Protein AF-A0A2M8NQS9-F1 (afdb_monomer)

Solvent-accessible surface area (backbone atoms only — not comparable to full-atom values): 5616 Å² total; per-residue (Å²): 144,87,84,71,62,87,77,41,72,65,44,53,52,51,52,51,52,52,49,50,63,75,65,52,62,80,73,72,82,76,81,69,52,68,70,58,50,53,51,52,46,49,50,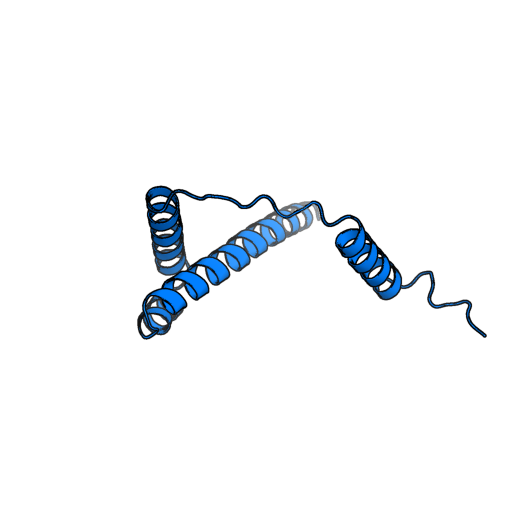23,48,52,51,33,46,72,78,32,59,68,57,43,56,58,44,61,77,44,60,72,68,59,29,47,52,54,31,43,53,50,42,54,52,50,55,50,50,55,56,54,51,59,58,53,57,58,64,64,74,78,113

Structure (mmCIF, N/CA/C/O backbone):
data_AF-A0A2M8NQS9-F1
#
_entry.id   AF-A0A2M8NQS9-F1
#
loop_
_atom_site.group_PDB
_atom_site.id
_atom_site.type_symbol
_atom_site.label_atom_id
_atom_site.label_alt_id
_atom_site.label_comp_id
_atom_site.label_asym_id
_atom_site.label_entity_id
_atom_site.label_seq_id
_atom_site.pdbx_PDB_ins_code
_atom_site.Cartn_x
_atom_site.Cartn_y
_atom_site.Cartn_z
_atom_site.occupancy
_atom_site.B_iso_or_equiv
_atom_site.auth_seq_id
_atom_site.auth_comp_id
_atom_site.auth_asym_id
_atom_site.auth_atom_id
_atom_site.pdbx_PDB_model_num
ATOM 1 N N . MET A 1 1 ? 40.570 21.398 6.635 1.00 43.56 1 MET A N 1
ATOM 2 C CA . MET A 1 1 ? 40.363 20.157 7.417 1.00 43.56 1 MET A CA 1
ATOM 3 C C . MET A 1 1 ? 39.078 19.507 6.910 1.00 43.56 1 MET A C 1
ATOM 5 O O . MET A 1 1 ? 38.037 19.619 7.532 1.00 43.56 1 MET A O 1
ATOM 9 N N . THR A 1 2 ? 39.137 18.954 5.698 1.00 51.22 2 THR A N 1
ATOM 10 C CA . THR A 1 2 ? 37.984 18.629 4.830 1.00 51.22 2 THR A CA 1
ATOM 11 C C . THR A 1 2 ? 38.305 17.380 4.001 1.00 51.22 2 THR A C 1
ATOM 13 O O . THR A 1 2 ? 38.151 17.372 2.789 1.00 51.22 2 THR A O 1
ATOM 16 N N . LEU A 1 3 ? 38.866 16.339 4.626 1.00 51.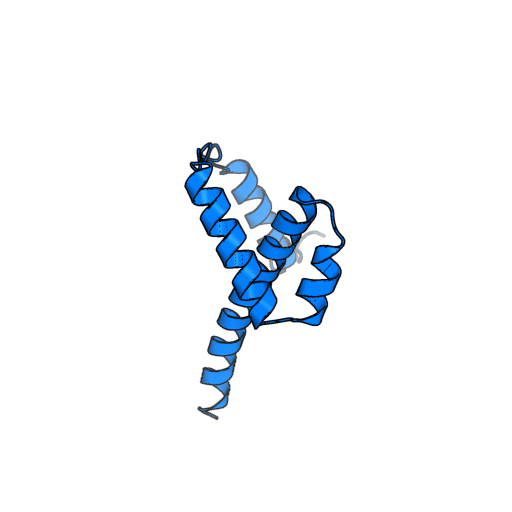41 3 LEU A N 1
ATOM 17 C CA . LEU A 1 3 ? 39.425 15.190 3.891 1.00 51.41 3 LEU A CA 1
ATOM 18 C C . LEU A 1 3 ? 39.050 13.820 4.482 1.00 51.41 3 LEU A C 1
ATOM 20 O O . LEU A 1 3 ? 39.809 12.869 4.358 1.00 51.41 3 LEU A O 1
ATOM 24 N N . GLN A 1 4 ? 37.872 13.688 5.103 1.00 58.41 4 GLN A N 1
ATOM 25 C CA . GLN A 1 4 ? 37.335 12.361 5.470 1.00 58.41 4 GLN A CA 1
ATOM 26 C C . GLN A 1 4 ? 35.877 12.108 5.066 1.00 58.41 4 GLN A C 1
ATOM 28 O O . GLN A 1 4 ? 35.431 10.967 5.119 1.00 58.41 4 GLN A O 1
ATOM 33 N N . LEU A 1 5 ? 35.134 13.121 4.608 1.00 57.31 5 LEU A N 1
ATOM 34 C CA . LEU A 1 5 ? 33.713 12.950 4.273 1.00 57.31 5 LEU A CA 1
ATOM 35 C C . LEU A 1 5 ? 33.471 12.321 2.892 1.00 57.31 5 LEU A C 1
ATOM 37 O O . LEU A 1 5 ? 32.386 11.816 2.651 1.00 57.31 5 LEU A O 1
ATOM 41 N N . GLN A 1 6 ? 34.463 12.291 1.998 1.00 59.38 6 GLN A N 1
ATOM 42 C CA . GLN A 1 6 ? 34.264 11.840 0.609 1.00 59.38 6 GLN A CA 1
ATOM 43 C C . GLN A 1 6 ? 34.060 10.319 0.455 1.00 59.38 6 GLN A C 1
ATOM 45 O O . GLN A 1 6 ? 33.666 9.861 -0.614 1.00 59.38 6 GLN A O 1
ATOM 50 N N . HIS A 1 7 ? 34.304 9.527 1.507 1.00 64.75 7 HIS A N 1
ATOM 51 C CA . HIS A 1 7 ? 34.215 8.060 1.461 1.00 64.75 7 HIS A CA 1
ATOM 52 C C . HIS A 1 7 ? 33.152 7.463 2.393 1.00 64.75 7 HIS A C 1
ATOM 54 O O . HIS A 1 7 ? 33.110 6.245 2.570 1.00 64.75 7 HIS A O 1
ATOM 60 N N . THR A 1 8 ? 32.281 8.281 2.987 1.00 82.75 8 THR A N 1
ATOM 61 C CA . THR A 1 8 ? 31.153 7.756 3.763 1.00 82.75 8 THR A CA 1
ATOM 62 C C . THR A 1 8 ? 30.006 7.348 2.838 1.00 82.75 8 THR A C 1
ATOM 64 O O . THR A 1 8 ? 29.856 7.844 1.719 1.00 82.75 8 THR A O 1
ATOM 67 N N . TRP A 1 9 ? 29.169 6.421 3.305 1.00 87.44 9 TRP A N 1
ATOM 68 C CA . TRP A 1 9 ? 27.948 6.037 2.595 1.00 87.44 9 TRP A CA 1
ATOM 69 C C . TRP A 1 9 ? 26.982 7.225 2.447 1.00 87.44 9 TRP A C 1
ATOM 71 O O . TRP A 1 9 ? 26.309 7.326 1.426 1.00 87.44 9 TRP A O 1
ATOM 81 N N . GLU A 1 10 ? 26.972 8.146 3.416 1.00 84.00 10 GLU A N 1
ATOM 82 C CA . GLU A 1 10 ? 26.166 9.373 3.404 1.00 84.00 10 GLU A CA 1
ATOM 83 C C . GLU A 1 10 ? 26.519 10.269 2.221 1.00 84.00 10 GLU A C 1
ATOM 85 O O . GLU A 1 10 ? 25.627 10.743 1.523 1.00 84.00 10 GLU A O 1
ATOM 90 N N . TYR A 1 11 ? 27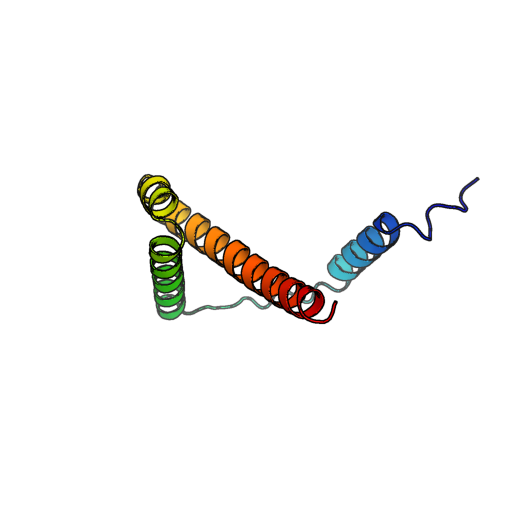.815 10.457 1.952 1.00 86.19 11 TYR A N 1
ATOM 91 C CA . TYR A 1 11 ? 28.261 11.265 0.822 1.00 86.19 11 TYR A CA 1
ATOM 92 C C . TYR A 1 11 ? 27.827 10.646 -0.506 1.00 86.19 11 TYR A C 1
ATOM 94 O O . TYR A 1 11 ? 27.265 11.342 -1.343 1.00 86.19 11 TYR A O 1
ATOM 102 N N . ARG A 1 12 ? 27.975 9.322 -0.666 1.00 87.62 12 ARG A N 1
ATOM 103 C CA . ARG A 1 12 ? 27.495 8.626 -1.873 1.00 87.62 12 ARG A CA 1
ATOM 104 C C . ARG A 1 12 ? 25.984 8.753 -2.057 1.00 87.62 12 ARG A C 1
ATOM 106 O O . ARG A 1 12 ? 25.539 8.979 -3.175 1.00 87.62 12 ARG A O 1
ATOM 113 N N . LEU A 1 13 ? 25.204 8.631 -0.978 1.00 84.81 13 LEU A N 1
ATOM 114 C CA . LEU A 1 13 ? 23.752 8.821 -1.036 1.00 84.81 13 LEU A CA 1
ATOM 115 C C . LEU A 1 13 ? 23.384 10.251 -1.428 1.00 84.81 13 LEU A C 1
ATOM 117 O O . LEU A 1 13 ? 22.495 10.435 -2.253 1.00 84.81 13 LEU A O 1
ATOM 121 N N . MET A 1 14 ? 24.070 11.250 -0.868 1.00 86.06 14 MET A N 1
ATOM 122 C CA . MET A 1 14 ? 23.820 12.651 -1.194 1.00 86.06 14 MET A CA 1
ATOM 123 C C . MET A 1 14 ? 24.161 12.945 -2.659 1.00 86.06 14 MET A C 1
ATOM 125 O O . MET A 1 14 ? 23.364 13.567 -3.354 1.00 86.06 14 MET A O 1
ATOM 129 N N . THR A 1 15 ? 25.293 12.431 -3.153 1.00 89.38 15 THR A N 1
ATOM 130 C CA . THR A 1 15 ? 25.690 12.564 -4.562 1.00 89.38 15 THR A CA 1
ATOM 131 C C . THR A 1 15 ? 24.683 11.900 -5.498 1.00 89.38 15 THR A C 1
ATOM 133 O O . THR A 1 15 ? 24.274 12.524 -6.469 1.00 89.38 15 THR A O 1
ATOM 136 N N . TRP A 1 16 ? 24.221 10.681 -5.200 1.00 88.44 16 TRP A N 1
ATOM 137 C CA . TRP A 1 16 ? 23.196 10.023 -6.018 1.00 88.44 16 TRP A CA 1
ATOM 138 C C . TRP A 1 16 ? 21.846 10.739 -5.973 1.00 88.44 16 TRP A C 1
ATOM 140 O O . TRP A 1 16 ? 21.159 10.798 -6.988 1.00 88.44 16 TRP A O 1
ATOM 150 N N . ALA A 1 17 ? 21.455 11.294 -4.823 1.00 85.25 17 ALA A N 1
ATOM 151 C CA . ALA A 1 17 ? 20.225 12.071 -4.710 1.00 85.25 17 ALA A CA 1
ATOM 152 C C . ALA A 1 17 ? 20.293 13.358 -5.548 1.00 85.25 17 ALA A C 1
ATOM 154 O O . ALA A 1 17 ? 19.337 13.683 -6.250 1.00 85.25 17 ALA A O 1
ATOM 155 N N . GLU A 1 18 ? 21.426 14.064 -5.508 1.00 87.94 18 GLU A N 1
ATOM 156 C CA . GLU A 1 18 ? 21.663 15.265 -6.312 1.00 87.94 18 GLU A CA 1
ATOM 157 C C . GLU A 1 18 ? 21.701 14.940 -7.811 1.00 87.94 18 GLU A C 1
ATOM 159 O O . GLU A 1 18 ? 21.021 15.592 -8.604 1.00 87.94 18 GLU A O 1
ATOM 164 N N . GLU A 1 19 ? 22.414 13.879 -8.193 1.00 86.94 19 GLU A N 1
ATOM 165 C CA . GLU A 1 19 ? 22.482 13.387 -9.569 1.00 86.94 19 GLU A CA 1
ATOM 166 C C . GLU A 1 19 ? 21.099 12.984 -10.096 1.00 86.94 19 GLU A C 1
ATOM 168 O O . GLU A 1 19 ? 20.743 13.336 -11.218 1.00 86.94 19 GLU A O 1
ATOM 173 N N . ALA A 1 20 ? 20.284 12.296 -9.293 1.00 82.94 20 ALA A N 1
ATOM 174 C CA . ALA A 1 20 ? 18.923 11.920 -9.666 1.00 82.94 20 ALA A CA 1
ATOM 175 C C . ALA A 1 20 ? 18.000 13.136 -9.826 1.00 82.94 20 ALA A C 1
ATOM 177 O O . ALA A 1 20 ? 17.119 13.115 -10.681 1.00 82.94 20 ALA A O 1
ATOM 178 N N . LEU A 1 21 ? 18.194 14.194 -9.031 1.00 83.25 21 LEU A N 1
ATOM 179 C CA . LEU A 1 21 ? 17.423 15.432 -9.143 1.00 83.25 21 LEU A CA 1
ATOM 180 C C . LEU A 1 21 ? 17.793 16.210 -10.414 1.00 83.25 21 LEU A C 1
ATOM 182 O O . LEU A 1 21 ? 16.918 16.738 -11.095 1.00 83.25 21 LEU A O 1
ATOM 186 N N . GLN A 1 22 ? 19.087 16.266 -10.740 1.00 86.19 22 GLN A N 1
ATOM 187 C CA . GLN A 1 22 ? 19.608 16.951 -11.927 1.00 86.19 22 GLN A CA 1
ATOM 188 C C . GLN A 1 22 ? 19.280 16.196 -13.219 1.00 86.19 22 GLN A C 1
ATOM 190 O O . GLN A 1 22 ? 18.919 16.809 -14.221 1.00 86.19 22 GLN A O 1
ATOM 195 N N . ASN A 1 23 ? 19.363 14.865 -13.178 1.00 81.56 23 ASN A N 1
ATOM 196 C CA . ASN A 1 23 ? 19.022 13.975 -14.285 1.00 81.56 23 ASN A CA 1
ATOM 197 C C . ASN A 1 23 ? 17.570 13.509 -14.240 1.00 81.56 23 ASN A C 1
ATOM 199 O O . ASN A 1 23 ? 17.227 12.545 -14.930 1.00 81.56 23 ASN A O 1
ATOM 203 N N . ALA A 1 24 ? 16.723 14.150 -13.429 1.00 73.50 24 ALA A N 1
ATOM 204 C CA . ALA A 1 24 ? 15.306 13.853 -13.401 1.00 73.50 24 ALA A CA 1
ATOM 205 C C . ALA A 1 24 ? 14.758 14.110 -14.805 1.00 73.50 24 ALA A C 1
ATOM 207 O O . ALA A 1 24 ? 14.463 15.242 -15.193 1.00 73.50 24 ALA A O 1
ATOM 208 N N . LEU A 1 25 ? 14.648 13.034 -15.586 1.00 68.44 25 LEU A N 1
ATOM 209 C CA . LEU A 1 25 ? 13.893 13.039 -16.820 1.00 68.44 25 LEU A CA 1
ATOM 210 C C . LEU A 1 25 ? 12.517 13.612 -16.473 1.00 68.44 25 LEU A C 1
ATOM 212 O O . LEU A 1 25 ? 12.009 13.301 -15.387 1.00 68.44 25 LEU A O 1
ATOM 216 N N . PRO A 1 26 ? 11.909 14.439 -17.345 1.00 69.38 26 PRO A N 1
ATOM 217 C CA . PRO A 1 26 ? 10.531 14.856 -17.141 1.00 69.38 26 PRO A CA 1
ATOM 218 C C . PRO A 1 26 ? 9.738 13.593 -16.832 1.00 69.38 26 PRO A C 1
ATOM 220 O O . PRO A 1 26 ? 9.722 12.675 -17.658 1.00 69.38 26 PRO A O 1
ATOM 223 N N . MET A 1 27 ? 9.203 13.500 -15.603 1.00 62.62 27 MET A N 1
ATOM 224 C CA . MET A 1 27 ? 8.465 12.311 -15.198 1.00 62.62 27 MET A CA 1
ATOM 225 C C . MET A 1 27 ? 7.423 12.114 -16.285 1.00 62.62 27 MET A C 1
ATOM 227 O O . MET A 1 27 ? 6.645 13.047 -16.519 1.00 62.62 27 MET A O 1
ATOM 231 N N . PRO A 1 28 ? 7.435 10.977 -17.004 1.00 67.00 28 PRO A N 1
ATOM 232 C CA . PRO A 1 28 ? 6.416 10.749 -18.000 1.00 67.00 28 PRO A CA 1
ATOM 233 C C . PRO A 1 28 ? 5.095 10.953 -17.275 1.00 67.00 28 PRO A C 1
ATOM 235 O O . PRO A 1 28 ? 4.888 10.395 -16.195 1.00 67.00 28 PRO A O 1
ATOM 238 N N . HIS A 1 29 ? 4.237 11.819 -17.811 1.00 64.88 29 HIS A N 1
ATOM 239 C CA . HIS A 1 29 ? 2.872 11.898 -17.331 1.00 64.88 29 HIS A CA 1
ATOM 240 C C . HIS A 1 29 ? 2.262 10.536 -17.642 1.00 64.88 29 HIS A C 1
ATOM 242 O O . HIS A 1 29 ? 1.823 10.282 -18.763 1.00 64.88 29 HIS A O 1
ATOM 248 N N . ILE A 1 30 ? 2.344 9.619 -16.675 1.00 69.56 30 ILE A N 1
ATOM 249 C CA . ILE A 1 30 ? 1.798 8.281 -16.808 1.00 69.56 30 ILE A CA 1
ATOM 250 C C . ILE A 1 30 ? 0.293 8.476 -16.800 1.00 69.56 30 ILE A C 1
ATOM 252 O O . ILE A 1 30 ? -0.336 8.606 -15.751 1.00 69.56 30 ILE A O 1
ATOM 256 N N . HIS A 1 31 ? -0.277 8.541 -17.996 1.00 69.56 31 HIS A N 1
ATOM 257 C CA . HIS A 1 31 ? -1.711 8.510 -18.181 1.00 69.56 31 HIS A CA 1
ATOM 258 C C . HIS A 1 31 ? -2.150 7.058 -17.987 1.00 69.56 31 HIS A C 1
ATOM 260 O O . HIS A 1 31 ? -2.333 6.301 -18.938 1.00 69.56 31 HIS A O 1
ATOM 266 N N . ALA A 1 32 ? -2.224 6.636 -16.727 1.00 72.81 32 ALA A N 1
ATOM 267 C CA . ALA A 1 32 ? -2.815 5.356 -16.394 1.00 72.81 32 ALA A CA 1
ATOM 268 C C . ALA A 1 32 ? -4.321 5.473 -16.634 1.00 72.81 32 ALA A C 1
ATOM 270 O O . ALA A 1 32 ? -4.976 6.363 -16.091 1.00 72.81 32 ALA A O 1
ATOM 271 N N . ASP A 1 33 ? -4.859 4.602 -17.485 1.00 87.56 33 ASP A N 1
ATOM 272 C CA . ASP A 1 33 ? -6.303 4.495 -17.652 1.00 87.56 33 ASP A CA 1
ATOM 273 C C . ASP A 1 33 ? -6.953 4.220 -16.285 1.00 87.56 33 ASP A C 1
ATOM 275 O O . ASP A 1 33 ? -6.465 3.394 -15.507 1.00 87.56 33 ASP A O 1
ATOM 279 N N . ASN A 1 34 ? -8.056 4.910 -15.990 1.00 88.31 34 ASN A N 1
ATOM 280 C CA . ASN A 1 34 ? -8.771 4.768 -14.723 1.00 88.31 34 ASN A CA 1
ATOM 281 C C . ASN A 1 34 ? -9.197 3.313 -14.483 1.00 88.31 34 ASN A C 1
ATOM 283 O O . ASN A 1 34 ? -9.168 2.853 -13.343 1.00 88.31 34 ASN A O 1
ATOM 287 N N . SER A 1 35 ? -9.513 2.565 -15.549 1.00 90.88 35 SER A N 1
ATOM 288 C CA . SER A 1 35 ? -9.849 1.140 -15.436 1.00 90.88 35 SER A CA 1
ATOM 289 C C . SER A 1 35 ? -8.666 0.305 -14.922 1.00 90.88 35 SER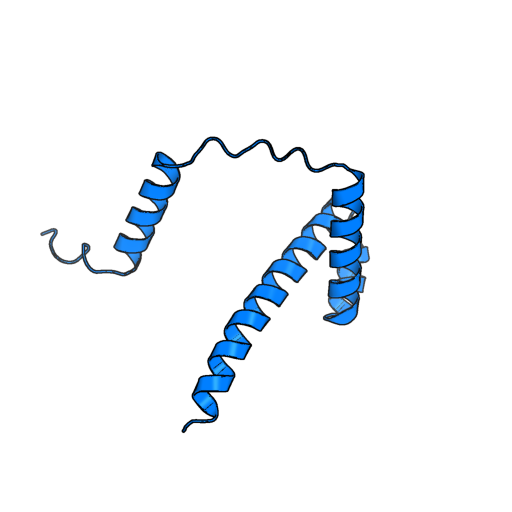 A C 1
ATOM 291 O O . SER A 1 35 ? -8.825 -0.530 -14.030 1.00 90.88 35 SER A O 1
ATOM 293 N N . ILE A 1 36 ? -7.457 0.587 -15.417 1.00 91.94 36 ILE A N 1
ATOM 294 C CA . ILE A 1 36 ? -6.219 -0.074 -14.998 1.00 91.94 36 ILE A CA 1
ATOM 295 C C . ILE A 1 36 ? -5.899 0.290 -13.546 1.00 91.94 36 ILE A C 1
ATOM 297 O O . ILE A 1 36 ? -5.518 -0.582 -12.764 1.00 91.94 36 ILE A O 1
ATOM 301 N N . LEU A 1 37 ? -6.094 1.556 -13.161 1.00 92.06 37 LEU A N 1
ATOM 302 C CA . LEU A 1 37 ? -5.897 2.006 -11.782 1.00 92.06 37 LEU A CA 1
ATOM 303 C C . LEU A 1 37 ? -6.850 1.310 -10.808 1.00 92.06 37 LEU A C 1
ATOM 305 O O . LEU A 1 37 ? -6.415 0.866 -9.745 1.00 92.06 37 LEU A O 1
ATOM 309 N N . ASP A 1 38 ? -8.128 1.176 -11.157 1.00 94.12 38 ASP A N 1
ATOM 310 C CA . ASP A 1 38 ? -9.094 0.483 -10.306 1.00 94.12 38 ASP A CA 1
ATOM 311 C C . ASP A 1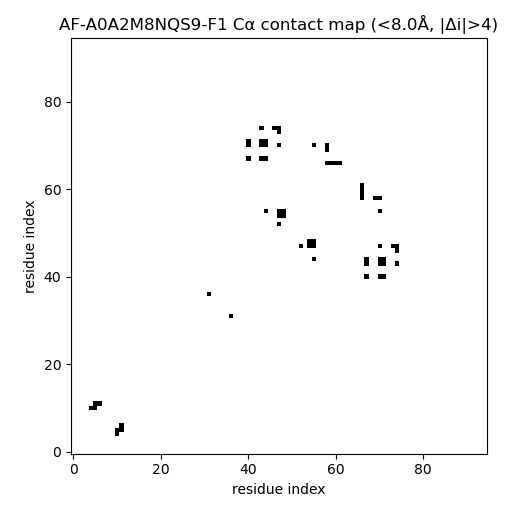 38 ? -8.740 -1.004 -10.145 1.00 94.12 38 ASP A C 1
ATOM 313 O O . ASP A 1 38 ? -8.771 -1.517 -9.023 1.00 94.12 38 ASP A O 1
ATOM 317 N N . ILE A 1 39 ? -8.310 -1.678 -11.219 1.00 95.81 39 ILE A N 1
ATOM 318 C CA . ILE A 1 39 ? -7.812 -3.064 -11.157 1.00 95.81 39 ILE A CA 1
ATOM 319 C C . ILE A 1 39 ? -6.582 -3.159 -10.242 1.00 95.81 39 ILE A C 1
ATOM 321 O O . ILE A 1 39 ? -6.516 -4.041 -9.382 1.00 95.81 39 ILE A O 1
ATOM 325 N N . ALA A 1 40 ? -5.625 -2.236 -10.372 1.00 95.69 40 ALA A N 1
ATOM 326 C CA . ALA A 1 40 ? -4.416 -2.216 -9.551 1.00 95.69 40 ALA A CA 1
ATOM 327 C C . ALA A 1 40 ? -4.729 -1.987 -8.061 1.00 95.69 40 ALA A C 1
ATOM 329 O O . ALA A 1 40 ? -4.199 -2.688 -7.194 1.00 95.69 40 ALA A O 1
ATOM 330 N N . TYR A 1 41 ? -5.631 -1.055 -7.739 1.00 96.94 41 TYR A N 1
ATOM 331 C CA . TYR A 1 41 ? -6.054 -0.821 -6.357 1.00 96.94 41 TYR A CA 1
ATOM 332 C C . TYR A 1 41 ? -6.848 -1.992 -5.779 1.00 96.94 41 TYR A C 1
ATOM 334 O O . TYR A 1 41 ? -6.696 -2.300 -4.592 1.00 96.94 41 TYR A O 1
ATOM 342 N N . GLN A 1 42 ? -7.663 -2.663 -6.594 1.00 97.50 42 GLN A N 1
ATOM 343 C CA . GLN A 1 42 ? -8.371 -3.867 -6.175 1.00 97.50 42 GLN A CA 1
ATOM 344 C C . GLN A 1 42 ? -7.383 -4.993 -5.852 1.00 97.50 42 GLN A C 1
ATOM 346 O O . GLN A 1 42 ? -7.456 -5.570 -4.767 1.00 97.50 42 GLN A O 1
ATOM 351 N N . HIS A 1 43 ? -6.384 -5.215 -6.709 1.00 97.88 43 HIS A N 1
ATOM 352 C CA . HIS A 1 43 ? -5.304 -6.160 -6.435 1.00 97.88 43 HIS A CA 1
ATOM 353 C C . HIS A 1 43 ? -4.587 -5.837 -5.114 1.00 97.88 43 HIS A C 1
ATOM 355 O O . HIS A 1 43 ? -4.438 -6.709 -4.257 1.00 97.88 43 HIS A O 1
ATOM 361 N N . CYS A 1 44 ? -4.228 -4.568 -4.884 1.00 98.06 44 CYS A N 1
ATOM 362 C CA . CYS A 1 44 ? -3.588 -4.156 -3.632 1.00 98.06 44 CYS A CA 1
ATOM 363 C C . CYS A 1 44 ? -4.471 -4.432 -2.404 1.00 98.06 44 CYS A C 1
ATOM 365 O O . CYS A 1 44 ? -3.985 -4.809 -1.333 1.00 98.06 44 CYS A O 1
ATOM 367 N N . SER A 1 45 ? -5.784 -4.250 -2.548 1.00 97.62 45 SER A N 1
ATOM 368 C CA . SER A 1 45 ? -6.761 -4.549 -1.506 1.00 97.62 45 SER A CA 1
ATOM 369 C C . SER A 1 45 ? -6.797 -6.041 -1.165 1.00 97.62 45 SER A C 1
ATOM 371 O O . SER A 1 45 ? -6.805 -6.392 0.018 1.00 97.62 45 SER A O 1
ATOM 373 N N . ASP A 1 46 ? -6.768 -6.909 -2.175 1.00 98.00 46 ASP A N 1
ATOM 374 C CA . ASP A 1 46 ? -6.811 -8.362 -1.999 1.00 98.00 46 ASP A CA 1
ATOM 375 C C . ASP A 1 46 ? -5.517 -8.906 -1.381 1.00 98.00 46 ASP A C 1
ATOM 377 O O . ASP A 1 46 ? -5.572 -9.687 -0.428 1.00 98.00 46 ASP A O 1
ATOM 381 N N . VAL A 1 47 ? -4.358 -8.412 -1.826 1.00 97.62 47 VAL A N 1
ATOM 382 C CA . VAL A 1 47 ? -3.055 -8.734 -1.220 1.00 97.62 47 VAL A CA 1
ATOM 383 C C . VAL A 1 47 ? -3.025 -8.279 0.239 1.00 97.62 47 VAL A C 1
ATOM 385 O O . VAL A 1 47 ? -2.696 -9.060 1.130 1.00 97.62 47 VAL A O 1
ATOM 388 N N . THR A 1 48 ? -3.461 -7.050 0.531 1.00 97.94 48 THR A N 1
ATOM 389 C CA . THR A 1 48 ? -3.516 -6.559 1.918 1.00 97.94 48 THR A CA 1
ATOM 390 C C . THR A 1 48 ? -4.394 -7.454 2.798 1.00 97.94 48 THR A C 1
ATOM 392 O O . THR A 1 48 ? -4.010 -7.795 3.917 1.00 97.94 48 THR A O 1
ATOM 395 N N . LYS A 1 49 ? -5.563 -7.871 2.294 1.00 97.69 49 LYS A N 1
ATOM 396 C CA . LYS A 1 49 ? -6.477 -8.781 3.000 1.00 97.69 49 LYS A CA 1
ATOM 397 C C . LYS A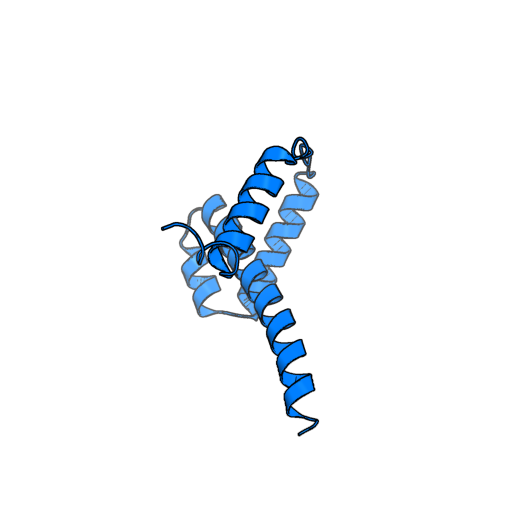 1 49 ? -5.838 -10.142 3.280 1.00 97.69 49 LYS A C 1
ATOM 399 O O . LYS A 1 49 ? -6.093 -10.709 4.341 1.00 97.69 49 LYS A O 1
ATOM 404 N N . HIS A 1 50 ? -5.042 -10.650 2.340 1.00 97.31 50 HIS A N 1
ATOM 405 C CA . HIS A 1 50 ? -4.348 -11.928 2.459 1.00 97.31 50 HIS A CA 1
ATOM 406 C C . HIS A 1 50 ? -3.200 -11.876 3.479 1.00 97.31 50 HIS A C 1
ATOM 408 O O . HIS A 1 50 ? -3.110 -12.751 4.334 1.00 97.31 50 HIS A O 1
ATOM 414 N N . HIS A 1 51 ? -2.366 -10.832 3.436 1.00 96.31 51 HIS A N 1
ATOM 415 C CA . HIS A 1 51 ? -1.159 -10.739 4.267 1.00 96.31 51 HIS A CA 1
ATOM 416 C C . HIS A 1 51 ? -1.394 -10.139 5.662 1.00 96.31 51 HIS A C 1
ATOM 418 O O . HIS A 1 51 ? -0.646 -10.447 6.587 1.00 96.31 51 HIS A O 1
ATOM 424 N N . SER A 1 52 ? -2.424 -9.304 5.859 1.00 96.75 52 SER A N 1
ATOM 425 C CA . SER A 1 52 ? -2.738 -8.750 7.182 1.00 96.75 52 SER A CA 1
ATOM 426 C C . SER A 1 52 ? -4.216 -8.413 7.357 1.00 96.75 52 SER A C 1
ATOM 428 O O . SER A 1 52 ? -4.702 -7.333 7.010 1.00 96.75 52 SER A O 1
ATOM 430 N N . ARG A 1 53 ? -4.947 -9.328 8.004 1.00 95.94 53 ARG A N 1
ATOM 431 C CA . ARG A 1 53 ? -6.376 -9.155 8.302 1.00 95.94 53 ARG A CA 1
ATOM 432 C C . ARG A 1 53 ? -6.645 -7.958 9.221 1.00 95.94 53 ARG A C 1
ATOM 434 O O . ARG A 1 53 ? -7.602 -7.222 8.990 1.00 95.94 53 ARG A O 1
ATOM 441 N N . THR A 1 54 ? -5.796 -7.730 10.225 1.00 97.19 54 THR A N 1
ATOM 442 C CA . THR A 1 54 ? -5.934 -6.601 11.162 1.00 97.19 54 THR A CA 1
ATOM 443 C C . THR A 1 54 ? -5.730 -5.265 10.454 1.00 97.19 54 THR A C 1
ATOM 445 O O . THR A 1 54 ? -6.555 -4.363 10.595 1.00 97.19 54 THR A O 1
ATOM 448 N N . PHE A 1 55 ? -4.684 -5.147 9.631 1.00 97.25 55 PHE A N 1
ATOM 449 C CA . PHE A 1 55 ? -4.424 -3.923 8.874 1.00 97.25 55 PHE A CA 1
ATOM 450 C C . PHE A 1 55 ? -5.491 -3.675 7.801 1.00 97.25 55 PHE A C 1
ATOM 452 O O . PHE A 1 55 ? -5.918 -2.539 7.585 1.00 97.25 55 PHE A O 1
ATOM 459 N N . TYR A 1 56 ? -5.996 -4.735 7.163 1.00 97.75 56 TYR A N 1
ATOM 460 C CA . TYR A 1 56 ? -7.099 -4.636 6.212 1.00 97.75 56 TYR A CA 1
ATOM 461 C C . TYR A 1 56 ? -8.369 -4.048 6.848 1.00 97.75 56 TYR A C 1
ATOM 463 O O . TYR A 1 56 ? -9.003 -3.173 6.250 1.00 97.75 56 TYR A O 1
ATOM 471 N N . ILE A 1 57 ? -8.715 -4.487 8.06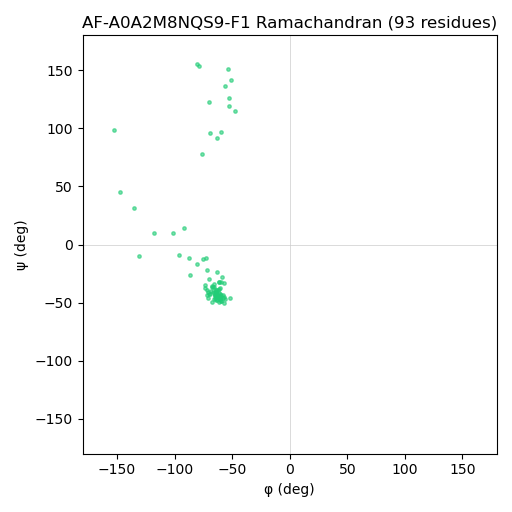4 1.00 98.12 57 ILE A N 1
ATOM 472 C CA . ILE A 1 57 ? -9.860 -3.963 8.823 1.00 98.12 57 ILE A CA 1
ATOM 473 C C . ILE A 1 57 ? -9.603 -2.512 9.248 1.00 98.12 57 ILE A C 1
ATOM 475 O O . ILE A 1 57 ? -10.437 -1.650 8.977 1.00 98.12 57 ILE A O 1
ATOM 479 N N . ALA A 1 58 ? -8.440 -2.219 9.840 1.00 98.06 58 ALA A N 1
ATOM 480 C CA . ALA A 1 58 ? -8.093 -0.877 10.312 1.00 98.06 58 ALA A CA 1
ATOM 481 C C . ALA A 1 58 ? -8.075 0.159 9.173 1.00 98.06 58 ALA A C 1
ATOM 483 O O . ALA A 1 58 ? -8.705 1.211 9.272 1.00 98.06 58 ALA A O 1
ATOM 484 N N . SER A 1 59 ? -7.434 -0.166 8.044 1.00 97.62 59 SER A N 1
ATOM 485 C CA . SER A 1 59 ? -7.437 0.687 6.844 1.00 97.62 59 SER A CA 1
ATOM 486 C C . SER A 1 59 ? -8.840 0.873 6.252 1.00 97.62 59 SER A C 1
ATOM 488 O O . SER A 1 59 ? -9.105 1.880 5.596 1.00 97.62 59 SER A O 1
ATOM 490 N N . GLY A 1 60 ? -9.769 -0.055 6.508 1.00 97.38 60 GLY A N 1
ATOM 491 C CA . GLY A 1 60 ? -11.175 0.053 6.120 1.00 97.38 60 GLY A CA 1
ATOM 492 C C . GLY A 1 60 ? -11.883 1.281 6.702 1.00 97.38 60 GLY A C 1
ATOM 493 O O . GLY A 1 60 ? -12.776 1.820 6.052 1.00 97.38 60 GLY A O 1
ATOM 494 N N . LEU A 1 61 ? -11.436 1.776 7.859 1.00 97.81 61 LEU A N 1
ATOM 495 C CA . LEU A 1 61 ? -12.006 2.950 8.530 1.00 97.81 61 LEU A CA 1
ATOM 496 C C . LEU A 1 61 ? -11.617 4.284 7.869 1.00 97.81 61 LEU A C 1
ATOM 498 O O . LEU A 1 61 ? -12.201 5.319 8.177 1.00 97.81 61 LEU A O 1
ATOM 502 N N . LEU A 1 62 ? -10.641 4.276 6.957 1.00 97.75 62 LEU A N 1
ATOM 503 C CA . LEU A 1 62 ? -10.205 5.475 6.245 1.00 97.75 62 LEU A CA 1
ATOM 504 C C . LEU A 1 62 ? -11.168 5.848 5.102 1.00 97.75 62 LEU A C 1
ATOM 506 O O . LEU A 1 62 ? -11.792 4.956 4.514 1.00 97.75 62 LEU A O 1
ATOM 510 N N . PRO A 1 63 ? -11.231 7.140 4.713 1.00 98.25 63 PRO A N 1
ATOM 511 C CA . PRO A 1 63 ? -11.895 7.569 3.485 1.00 98.25 63 PRO A CA 1
ATOM 512 C C . PRO A 1 63 ? -11.378 6.806 2.251 1.00 98.25 63 PRO A C 1
ATOM 514 O O . PRO A 1 63 ? -10.206 6.416 2.239 1.00 98.25 63 PRO A O 1
ATOM 517 N N . PRO A 1 64 ? -12.199 6.615 1.200 1.00 96.06 64 PRO A N 1
ATOM 518 C CA . PRO A 1 64 ? -11.873 5.742 0.068 1.00 96.06 64 PRO A CA 1
ATOM 519 C C . PRO A 1 64 ? -10.506 6.002 -0.579 1.00 96.06 64 PRO A C 1
ATOM 521 O O . PRO A 1 64 ? -9.748 5.056 -0.788 1.00 96.06 64 PRO A O 1
ATOM 524 N N . GLU A 1 65 ? -10.159 7.264 -0.832 1.00 94.88 65 GLU A N 1
ATOM 525 C CA . GLU A 1 65 ? -8.875 7.640 -1.440 1.00 94.88 65 GLU A CA 1
ATOM 526 C C . GLU A 1 65 ? -7.687 7.277 -0.541 1.00 94.88 65 GLU A C 1
ATOM 528 O O . GLU A 1 65 ? -6.750 6.605 -0.971 1.00 94.88 65 GLU A O 1
ATOM 533 N N . LYS A 1 66 ? -7.763 7.631 0.749 1.00 96.75 66 LYS A N 1
ATOM 534 C CA . LYS A 1 66 ? -6.716 7.308 1.731 1.00 96.75 66 LYS A CA 1
ATOM 535 C C . LYS A 1 66 ? -6.580 5.801 1.933 1.00 96.7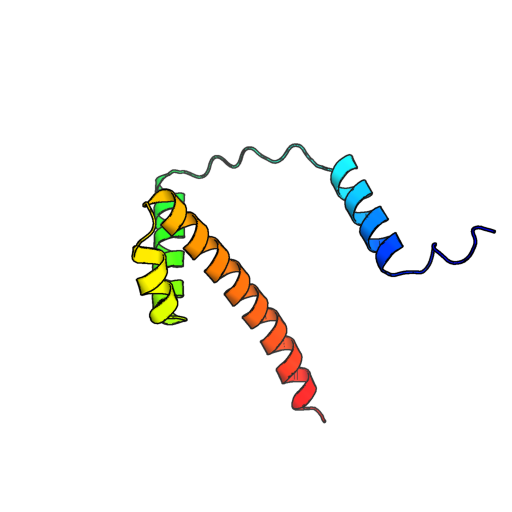5 66 LYS A C 1
ATOM 537 O O . LYS A 1 66 ? -5.469 5.295 2.041 1.00 96.75 66 LYS A O 1
ATOM 542 N N . ARG A 1 67 ? -7.698 5.069 1.945 1.00 98.06 67 ARG A N 1
ATOM 543 C CA . ARG A 1 67 ? -7.710 3.604 2.029 1.00 98.06 67 ARG A CA 1
ATOM 544 C C . ARG A 1 67 ? -6.968 2.976 0.849 1.00 98.06 67 ARG A C 1
ATOM 546 O O . ARG A 1 67 ? -6.137 2.100 1.070 1.00 98.06 67 ARG A O 1
ATOM 553 N N . ARG A 1 68 ? -7.259 3.417 -0.382 1.00 97.19 68 ARG A N 1
ATOM 554 C CA . ARG A 1 68 ? -6.582 2.947 -1.604 1.00 97.19 68 ARG A CA 1
ATOM 555 C C . ARG A 1 68 ? -5.075 3.221 -1.538 1.00 97.19 68 ARG A C 1
ATOM 557 O O . ARG A 1 68 ? -4.288 2.298 -1.728 1.00 97.19 68 ARG A O 1
ATOM 564 N N . ALA A 1 69 ? -4.685 4.444 -1.172 1.00 96.88 69 ALA A N 1
ATOM 565 C CA . ALA A 1 69 ? -3.283 4.845 -1.062 1.00 96.88 69 ALA A CA 1
ATOM 566 C C . ALA A 1 69 ? -2.503 4.022 -0.020 1.00 96.88 69 ALA A C 1
ATOM 568 O O . ALA A 1 69 ? -1.446 3.473 -0.319 1.00 96.88 69 ALA A O 1
ATOM 569 N N . VAL A 1 70 ? -3.046 3.878 1.193 1.00 98.00 70 VAL A N 1
ATOM 570 C CA . VAL A 1 70 ? -2.381 3.155 2.289 1.00 98.00 70 VAL A CA 1
ATOM 571 C C . VAL A 1 70 ? -2.249 1.659 1.988 1.00 98.00 70 VAL A C 1
ATOM 573 O O . VAL A 1 70 ? -1.228 1.057 2.313 1.00 98.00 70 VAL A O 1
ATOM 576 N N . ARG A 1 71 ? -3.245 1.048 1.334 1.00 98.25 71 ARG A N 1
ATOM 577 C CA . ARG A 1 71 ? -3.168 -0.361 0.911 1.00 98.25 71 ARG A CA 1
ATOM 578 C C . ARG A 1 71 ? -2.132 -0.574 -0.193 1.00 98.25 71 ARG A C 1
ATOM 580 O O . ARG A 1 71 ? -1.397 -1.551 -0.132 1.00 98.25 71 ARG A O 1
ATOM 587 N N . ALA A 1 72 ? -2.025 0.342 -1.157 1.00 98.00 72 ALA A N 1
ATOM 588 C CA . ALA A 1 72 ? -0.977 0.281 -2.177 1.00 98.00 72 ALA A CA 1
ATOM 589 C C . ALA A 1 72 ? 0.429 0.400 -1.562 1.00 98.00 72 ALA A C 1
ATOM 591 O O . ALA A 1 72 ? 1.306 -0.401 -1.878 1.00 98.00 72 ALA A O 1
ATOM 592 N N . LEU A 1 73 ? 0.620 1.334 -0.621 1.00 97.81 73 LEU A N 1
ATOM 593 C CA . LEU A 1 73 ? 1.882 1.482 0.112 1.00 97.81 73 LEU A CA 1
ATOM 594 C C . LEU A 1 73 ? 2.242 0.214 0.899 1.00 97.81 73 LEU A C 1
ATOM 596 O O . LEU A 1 73 ? 3.377 -0.247 0.841 1.00 97.81 73 LEU A O 1
ATOM 600 N N . TYR A 1 74 ? 1.271 -0.372 1.602 1.00 97.75 74 TYR A N 1
ATOM 601 C CA . TYR A 1 74 ? 1.475 -1.618 2.338 1.00 97.75 74 TYR A CA 1
ATOM 602 C C . TYR A 1 74 ? 1.960 -2.751 1.424 1.00 97.75 74 TYR A C 1
ATOM 604 O O . TYR A 1 74 ? 2.914 -3.449 1.762 1.00 97.75 74 TYR A O 1
ATOM 612 N N . VAL A 1 75 ? 1.334 -2.913 0.254 1.00 97.88 75 VAL A N 1
ATOM 613 C CA . VAL A 1 75 ? 1.719 -3.944 -0.720 1.00 97.88 75 VAL A CA 1
ATOM 614 C C . VAL A 1 75 ? 3.114 -3.698 -1.282 1.00 97.88 75 VAL A C 1
ATOM 616 O O . VAL A 1 75 ? 3.885 -4.647 -1.384 1.00 97.88 75 VAL A O 1
ATOM 619 N N . PHE A 1 76 ? 3.473 -2.448 -1.577 1.00 97.06 76 PHE A N 1
ATOM 620 C CA . PHE A 1 76 ? 4.830 -2.104 -2.000 1.00 97.06 76 PHE A CA 1
ATOM 621 C C . PHE A 1 76 ? 5.879 -2.535 -0.965 1.00 97.06 76 PHE A C 1
ATOM 623 O O . PHE A 1 76 ? 6.835 -3.233 -1.311 1.00 97.06 76 PHE A O 1
ATOM 630 N N . CYS A 1 77 ? 5.677 -2.175 0.308 1.00 96.38 77 CYS A N 1
ATOM 631 C CA . CYS A 1 77 ? 6.585 -2.583 1.377 1.00 96.38 77 CYS A CA 1
ATOM 632 C C . CYS A 1 77 ? 6.645 -4.108 1.495 1.00 96.38 77 CYS A C 1
ATOM 634 O O . CYS A 1 77 ? 7.732 -4.668 1.525 1.00 96.38 77 CYS A O 1
ATOM 636 N N . ARG A 1 78 ? 5.493 -4.793 1.463 1.00 95.50 78 ARG A N 1
ATOM 637 C CA . ARG A 1 78 ? 5.448 -6.254 1.594 1.00 95.50 78 ARG A CA 1
ATOM 638 C C . ARG A 1 78 ? 6.203 -6.974 0.480 1.00 95.50 78 ARG A C 1
ATOM 640 O O . ARG A 1 78 ? 6.942 -7.909 0.759 1.00 95.50 78 ARG A O 1
ATOM 647 N N . VAL A 1 79 ? 6.011 -6.547 -0.767 1.00 94.75 79 VAL A N 1
ATOM 648 C CA . VAL A 1 79 ? 6.716 -7.125 -1.921 1.00 94.75 79 VAL A CA 1
ATOM 649 C C . VAL A 1 79 ? 8.216 -6.867 -1.812 1.00 94.75 79 VAL A C 1
ATOM 651 O O . VAL A 1 79 ? 9.008 -7.752 -2.121 1.00 94.75 79 VAL A O 1
ATOM 654 N N . THR A 1 80 ? 8.606 -5.679 -1.346 1.00 94.44 80 THR A N 1
ATOM 655 C CA . THR A 1 80 ? 10.016 -5.346 -1.117 1.00 94.44 80 THR A CA 1
ATOM 656 C C . THR A 1 80 ? 10.620 -6.250 -0.042 1.00 94.44 80 THR A C 1
ATOM 658 O O . THR A 1 80 ? 11.655 -6.859 -0.296 1.00 94.44 80 THR A O 1
ATOM 661 N N . ASP A 1 81 ? 9.948 -6.421 1.099 1.00 91.56 81 ASP A N 1
ATOM 662 C CA . ASP A 1 81 ? 10.382 -7.331 2.167 1.00 91.56 81 ASP A CA 1
ATOM 663 C C . ASP A 1 81 ? 10.523 -8.768 1.642 1.00 91.56 81 ASP A C 1
ATOM 665 O O . ASP A 1 81 ? 11.563 -9.392 1.824 1.00 91.56 81 ASP A O 1
ATOM 669 N N . ASP A 1 82 ? 9.536 -9.262 0.882 1.00 91.06 82 ASP A N 1
ATOM 670 C CA . ASP A 1 82 ? 9.574 -10.606 0.291 1.00 91.06 82 ASP A CA 1
ATOM 671 C C . ASP A 1 82 ? 10.773 -10.810 -0.656 1.00 91.06 82 ASP A C 1
ATOM 673 O O . ASP A 1 82 ? 11.284 -11.925 -0.775 1.00 91.06 82 ASP A O 1
ATOM 677 N N . ILE A 1 83 ? 11.220 -9.765 -1.362 1.00 91.00 83 ILE A N 1
ATOM 678 C CA . ILE A 1 83 ? 12.407 -9.821 -2.232 1.00 91.00 83 ILE A CA 1
ATOM 679 C C . ILE A 1 83 ? 13.689 -9.901 -1.394 1.00 91.00 83 ILE A C 1
ATOM 681 O O . ILE A 1 83 ? 14.582 -10.690 -1.713 1.00 91.00 83 ILE A O 1
ATOM 685 N N . ILE A 1 84 ? 13.784 -9.102 -0.330 1.00 90.56 84 ILE A N 1
ATOM 686 C CA . ILE A 1 84 ? 14.957 -9.060 0.552 1.00 90.56 84 ILE A CA 1
ATOM 687 C C . ILE A 1 84 ? 15.084 -10.355 1.369 1.00 90.56 84 ILE A C 1
ATOM 689 O O . ILE A 1 84 ? 16.176 -10.927 1.460 1.00 90.56 84 ILE A O 1
ATOM 693 N N . ASP A 1 85 ? 13.972 -10.869 1.893 1.00 86.38 85 ASP A N 1
ATOM 694 C CA . ASP A 1 85 ? 13.934 -12.090 2.702 1.00 86.38 85 ASP A CA 1
ATOM 695 C C . ASP A 1 85 ? 14.349 -13.321 1.882 1.00 86.38 85 ASP A C 1
ATOM 697 O O . ASP A 1 85 ? 15.191 -14.109 2.316 1.00 86.38 85 ASP A O 1
ATOM 701 N N .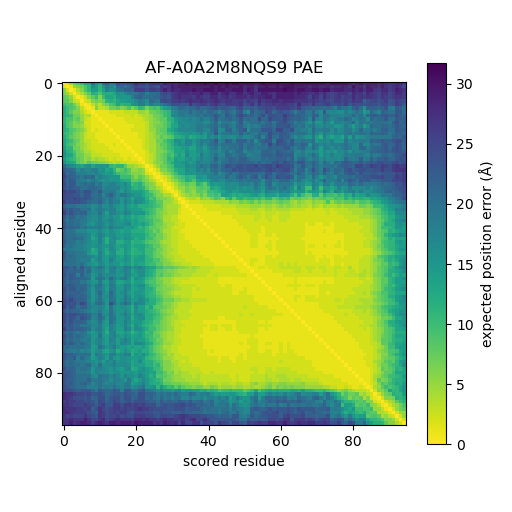 LYS A 1 86 ? 13.857 -13.448 0.640 1.00 77.31 86 LYS A N 1
ATOM 702 C CA . LYS A 1 86 ? 14.233 -14.558 -0.259 1.00 77.31 86 LYS A CA 1
ATOM 703 C C . LYS A 1 86 ? 15.725 -14.585 -0.593 1.00 77.31 86 LYS A C 1
ATOM 705 O O . LYS A 1 86 ? 16.279 -15.665 -0.788 1.00 77.31 86 LYS A O 1
ATOM 710 N N . ASN A 1 87 ? 16.374 -13.424 -0.663 1.00 67.31 87 ASN A N 1
ATOM 711 C CA . ASN A 1 87 ? 17.819 -13.334 -0.886 1.00 67.31 87 ASN A CA 1
ATOM 712 C C . ASN A 1 87 ? 18.607 -13.750 0.374 1.00 67.31 87 ASN A C 1
ATOM 714 O O . ASN A 1 87 ? 19.639 -14.414 0.299 1.00 67.31 87 ASN A O 1
ATOM 718 N N . THR A 1 88 ? 18.073 -13.434 1.553 1.00 61.31 88 THR A N 1
ATOM 719 C CA . THR A 1 88 ? 18.711 -13.739 2.841 1.00 61.31 88 THR A CA 1
ATOM 720 C C . THR A 1 88 ? 18.634 -15.232 3.194 1.00 61.31 88 THR A C 1
ATOM 722 O O . THR A 1 88 ? 19.608 -15.799 3.693 1.00 61.31 88 THR A O 1
ATOM 725 N N . ASP A 1 89 ? 17.522 -15.902 2.875 1.00 59.44 89 ASP A N 1
ATOM 726 C CA . ASP A 1 89 ? 17.331 -17.335 3.147 1.00 59.44 89 ASP A CA 1
ATOM 727 C C . ASP A 1 89 ? 18.207 -18.256 2.282 1.00 59.44 89 ASP A C 1
ATOM 729 O O . ASP A 1 89 ? 18.581 -19.342 2.732 1.00 59.44 89 ASP A O 1
ATOM 733 N N . ALA A 1 90 ? 18.563 -17.841 1.062 1.00 57.78 90 ALA A N 1
ATOM 734 C CA . ALA A 1 90 ? 19.483 -18.590 0.202 1.00 57.78 90 ALA A CA 1
ATOM 735 C C . ALA A 1 90 ? 20.893 -18.660 0.818 1.00 57.78 90 ALA A C 1
ATOM 737 O O . ALA A 1 90 ? 21.497 -19.727 0.872 1.00 57.78 90 ALA A O 1
ATOM 738 N N . ASN A 1 91 ? 21.364 -17.550 1.390 1.00 53.75 91 ASN A N 1
ATOM 739 C CA . ASN A 1 91 ? 22.695 -17.448 1.991 1.00 53.75 91 ASN A CA 1
ATOM 740 C C . ASN A 1 91 ? 22.821 -18.233 3.317 1.00 53.75 91 ASN A C 1
ATOM 742 O O . ASN A 1 91 ? 23.912 -18.612 3.734 1.00 53.75 91 ASN A O 1
ATOM 746 N N . ARG A 1 92 ? 21.695 -18.507 3.992 1.00 54.34 92 ARG A N 1
ATOM 747 C CA . ARG A 1 92 ? 21.653 -19.212 5.286 1.00 54.34 92 ARG A CA 1
ATOM 748 C C . ARG A 1 92 ? 21.589 -20.740 5.168 1.00 54.34 92 ARG A C 1
ATOM 750 O O . ARG A 1 92 ? 21.718 -21.420 6.177 1.00 54.34 92 ARG A O 1
ATOM 757 N N . ARG A 1 93 ? 21.335 -21.277 3.968 1.00 54.94 93 ARG A N 1
ATOM 758 C CA . ARG A 1 93 ? 21.289 -22.729 3.690 1.00 54.94 93 ARG A CA 1
ATOM 759 C C . ARG A 1 93 ? 22.602 -23.283 3.128 1.00 54.94 93 ARG A C 1
ATOM 761 O O . ARG A 1 93 ? 22.731 -24.496 3.010 1.00 54.94 93 ARG A O 1
ATOM 768 N N . GLU A 1 94 ? 23.545 -22.409 2.786 1.00 53.06 94 GLU A N 1
ATOM 769 C CA . GLU A 1 94 ? 24.885 -22.756 2.286 1.00 53.06 94 GLU A CA 1
ATOM 770 C C . GLU A 1 94 ? 25.983 -22.639 3.365 1.00 53.06 94 GLU A C 1
ATOM 772 O O . GLU A 1 94 ? 27.169 -22.756 3.059 1.00 53.06 94 GLU A O 1
ATOM 777 N N . THR A 1 95 ? 25.599 -22.446 4.632 1.00 43.62 95 THR A N 1
ATOM 778 C CA . THR A 1 95 ? 26.479 -22.516 5.816 1.00 43.62 95 THR A CA 1
ATOM 779 C C . THR A 1 95 ? 26.020 -23.603 6.773 1.00 43.62 95 THR A C 1
ATOM 781 O O . THR A 1 95 ? 26.904 -24.172 7.452 1.00 43.62 95 THR A O 1
#

pLDDT: mean 84.55, std 15.76, range [43.56, 98.25]

Sequence (95 aa):
MTLQLQHTWEYRLMTWAEEALQNALPMPHIHADNSILDIAYQHCSDVTKHHSRTFYIASGLLPPEKRRAVRALYVFCRVTDDIIDKNTDANRRET

Foldseek 3Di:
DPPDPCPDPVNVVVVVVVVCVVPVDPPPPPPDPVVNLVVLLVVLLVVCCVPPVPVSVVLVPDDPVSSSVVSNVVVVVVVVVVVVVVVVVVVVVVD

Radius of gyration: 19.7 Å; Cα contacts (8 Å, |Δi|>4): 32; chains: 1; bounding box: 52×43×29 Å

Mean predicted aligned error: 11.76 Å

Secondary structure (DSSP, 8-state):
---SGGGSHHHHHHHHHHHHHHT----------HHHHHHHHHHHHHHHHHH-HHHHHHHHTS-HHHHHHHHHHHHHHHHHHHHHHHHHHHHTS--